Protein AF-H5TVM6-F1 (afdb_monomer_lite)

Structure (mmCIF, N/CA/C/O backbone):
data_AF-H5TVM6-F1
#
_entry.id   AF-H5TVM6-F1
#
loop_
_atom_site.group_PDB
_atom_site.id
_atom_site.type_symbol
_atom_site.label_atom_id
_atom_site.label_alt_id
_atom_site.label_comp_id
_atom_site.label_asym_id
_atom_site.label_entity_id
_atom_site.label_seq_id
_atom_site.pdbx_PDB_ins_code
_atom_site.Cartn_x
_atom_site.Cartn_y
_atom_site.Cartn_z
_atom_site.occupancy
_atom_site.B_iso_or_equiv
_atom_site.auth_seq_id
_atom_site.auth_comp_id
_atom_site.auth_asym_id
_atom_site.auth_atom_id
_atom_site.pdbx_PDB_model_num
ATOM 1 N N . SER A 1 1 ? 12.256 -14.210 -7.102 1.00 51.75 1 SER A N 1
ATOM 2 C CA . SER A 1 1 ? 11.508 -14.939 -8.140 1.00 51.75 1 SER A CA 1
ATOM 3 C C . SER A 1 1 ? 10.045 -15.198 -7.806 1.00 51.75 1 SER A C 1
ATOM 5 O O . SER A 1 1 ? 9.238 -15.009 -8.704 1.00 51.75 1 SER A O 1
ATOM 7 N N . ASP A 1 2 ? 9.660 -15.554 -6.573 1.00 54.47 2 ASP A N 1
ATOM 8 C CA . ASP A 1 2 ? 8.276 -15.992 -6.264 1.00 54.47 2 ASP A CA 1
ATOM 9 C C . ASP A 1 2 ? 7.153 -14.969 -6.509 1.00 54.47 2 ASP A C 1
ATOM 11 O O . ASP A 1 2 ? 6.027 -15.342 -6.837 1.00 54.47 2 ASP A O 1
ATOM 15 N N . ASP A 1 3 ? 7.429 -13.672 -6.399 1.00 55.94 3 ASP A N 1
ATOM 16 C CA . ASP A 1 3 ? 6.377 -12.654 -6.475 1.00 55.94 3 ASP A CA 1
ATOM 17 C C . ASP A 1 3 ? 5.747 -12.494 -7.858 1.00 55.94 3 ASP A C 1
ATOM 19 O O . ASP A 1 3 ? 4.562 -12.193 -7.945 1.00 55.94 3 ASP A O 1
ATOM 23 N N . LEU A 1 4 ? 6.496 -12.713 -8.942 1.00 55.59 4 LEU A N 1
ATOM 24 C CA . LEU A 1 4 ? 5.944 -12.624 -10.300 1.00 55.59 4 LEU A CA 1
ATOM 25 C C . LEU A 1 4 ? 4.963 -13.766 -10.573 1.00 55.59 4 LEU A C 1
ATOM 27 O O . LEU A 1 4 ? 3.879 -13.527 -11.105 1.00 55.59 4 LEU A O 1
ATOM 31 N N . VAL A 1 5 ? 5.299 -14.977 -10.123 1.00 55.88 5 VAL A N 1
ATOM 32 C CA . VAL A 1 5 ? 4.408 -16.141 -10.199 1.00 55.88 5 VAL A CA 1
ATOM 33 C C . VAL A 1 5 ? 3.150 -15.884 -9.364 1.00 55.88 5 VAL A C 1
ATOM 35 O O . VAL A 1 5 ? 2.038 -16.020 -9.870 1.00 55.88 5 VAL A O 1
ATOM 38 N N . ALA A 1 6 ? 3.291 -15.386 -8.133 1.00 53.91 6 ALA A N 1
ATOM 39 C CA . ALA A 1 6 ? 2.148 -15.044 -7.283 1.00 53.91 6 ALA A CA 1
ATOM 40 C C . ALA A 1 6 ? 1.243 -13.950 -7.885 1.00 53.91 6 ALA A C 1
ATOM 42 O O . ALA A 1 6 ? 0.025 -13.983 -7.724 1.00 53.91 6 ALA A O 1
ATOM 43 N N . VAL A 1 7 ? 1.809 -12.989 -8.617 1.00 53.59 7 VAL A N 1
ATOM 44 C CA . VAL A 1 7 ? 1.042 -11.914 -9.266 1.00 53.59 7 VAL A CA 1
ATOM 45 C C . VAL A 1 7 ? 0.232 -12.445 -10.450 1.00 53.59 7 VAL A C 1
ATOM 47 O O . VAL A 1 7 ? -0.932 -12.062 -10.594 1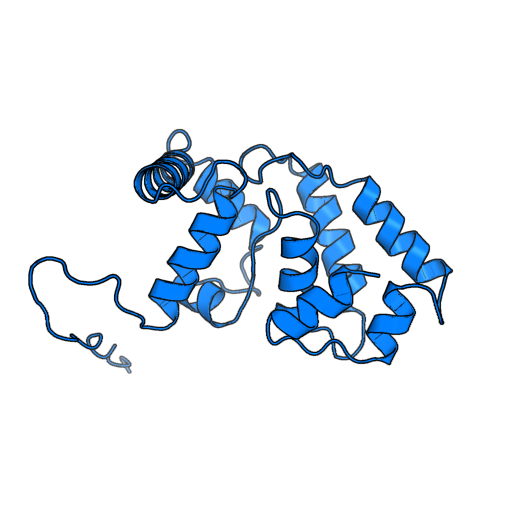.00 53.59 7 VAL A O 1
ATOM 50 N N . THR A 1 8 ? 0.766 -13.402 -11.218 1.00 54.81 8 THR A N 1
ATOM 51 C CA . THR A 1 8 ? -0.026 -14.093 -12.252 1.00 54.81 8 THR A CA 1
ATOM 52 C C . THR A 1 8 ? -1.211 -14.859 -11.652 1.00 54.81 8 THR A C 1
ATOM 54 O O . THR A 1 8 ? -2.314 -14.793 -12.196 1.00 54.81 8 THR A O 1
ATOM 57 N N . LEU A 1 9 ? -1.041 -15.463 -10.467 1.00 48.59 9 LEU A N 1
ATOM 58 C CA . LEU A 1 9 ? -2.116 -16.141 -9.725 1.00 48.59 9 LEU A CA 1
ATOM 59 C C . LEU A 1 9 ? -3.185 -15.175 -9.179 1.00 48.59 9 LEU A C 1
ATOM 61 O O . LEU A 1 9 ? -4.336 -15.563 -9.001 1.00 48.59 9 LEU A O 1
ATOM 65 N N . LEU A 1 10 ? -2.860 -13.889 -9.002 1.00 58.66 10 LEU A N 1
ATOM 66 C CA . LEU A 1 10 ? -3.819 -12.824 -8.664 1.00 58.66 10 LEU A CA 1
ATOM 67 C C . LEU A 1 10 ? -4.567 -12.266 -9.893 1.00 58.66 10 LEU A C 1
ATOM 69 O O . LEU A 1 10 ? -5.140 -11.165 -9.822 1.00 58.66 10 LEU A O 1
ATOM 73 N N . SER A 1 11 ? -4.547 -13.001 -11.016 1.00 60.97 11 SER A N 1
ATOM 74 C CA . SER A 1 11 ? -5.070 -12.587 -12.327 1.00 60.97 11 SER A CA 1
ATOM 75 C C . SER A 1 11 ? -4.476 -11.259 -12.801 1.00 60.97 11 SER A C 1
ATOM 77 O O . SER A 1 11 ? -5.168 -10.397 -13.350 1.00 60.97 11 SER A O 1
ATOM 79 N N . VAL A 1 12 ? -3.185 -11.054 -12.537 1.00 66.94 12 VAL A N 1
ATOM 80 C CA . VAL A 1 12 ? -2.442 -9.890 -13.008 1.00 66.94 12 VAL A CA 1
ATOM 81 C C . VAL A 1 12 ? -1.292 -10.340 -13.887 1.00 66.94 12 VAL A C 1
ATOM 83 O O . VAL A 1 12 ? -0.292 -10.862 -13.411 1.00 66.94 12 VAL A O 1
ATOM 86 N N . ASP A 1 13 ? -1.411 -10.061 -15.176 1.00 80.12 13 ASP A N 1
ATOM 87 C CA . ASP A 1 13 ? -0.333 -10.299 -16.128 1.00 80.12 13 ASP A CA 1
ATOM 88 C C . ASP A 1 13 ? 0.671 -9.137 -16.102 1.00 80.12 13 ASP A C 1
ATOM 90 O O . ASP A 1 13 ? 0.324 -8.015 -16.479 1.00 80.12 13 ASP A O 1
ATOM 94 N N . ILE A 1 14 ? 1.894 -9.356 -15.612 1.00 84.12 14 ILE A N 1
ATOM 95 C CA . ILE A 1 14 ? 2.976 -8.365 -15.718 1.00 84.12 14 ILE A CA 1
ATOM 96 C C . ILE A 1 14 ? 3.660 -8.563 -17.072 1.00 84.12 14 ILE A C 1
ATOM 98 O O . ILE A 1 14 ? 4.158 -9.658 -17.323 1.00 84.12 14 ILE A O 1
ATOM 102 N N . PRO A 1 15 ? 3.757 -7.524 -17.927 1.00 88.69 15 PRO A N 1
ATOM 103 C CA . PRO A 1 15 ? 4.430 -7.661 -19.214 1.00 88.69 15 PRO A CA 1
ATOM 104 C C . PRO A 1 15 ? 5.844 -8.222 -19.047 1.00 88.69 15 PRO A C 1
ATOM 106 O O . PRO A 1 15 ? 6.606 -7.712 -18.225 1.00 88.69 15 PRO A O 1
ATOM 109 N N . GLY A 1 16 ? 6.220 -9.215 -19.858 1.00 86.62 16 GLY A N 1
ATOM 110 C CA . GLY A 1 16 ? 7.499 -9.923 -19.705 1.00 86.62 16 GLY A CA 1
ATOM 111 C C . GLY A 1 16 ? 8.722 -9.000 -19.657 1.00 86.62 16 GLY A C 1
ATOM 112 O O . GLY A 1 16 ? 9.601 -9.185 -18.828 1.00 86.62 16 GLY A O 1
ATOM 113 N N . GLN A 1 17 ? 8.742 -7.930 -20.458 1.00 88.94 17 GLN A N 1
ATOM 114 C CA . GLN A 1 17 ? 9.827 -6.938 -20.418 1.00 88.94 17 GLN A CA 1
ATOM 115 C C . GLN A 1 17 ? 9.915 -6.191 -19.081 1.00 88.94 17 GLN A C 1
ATOM 117 O O . GLN A 1 17 ? 11.012 -5.928 -18.598 1.00 88.94 17 GLN A O 1
ATOM 122 N N . ALA A 1 18 ? 8.773 -5.868 -18.469 1.00 91.06 18 ALA A N 1
ATOM 123 C CA . ALA A 1 18 ? 8.745 -5.257 -17.145 1.00 91.06 18 ALA A CA 1
ATOM 124 C C . ALA A 1 18 ? 9.159 -6.262 -16.064 1.00 91.06 18 ALA A C 1
ATOM 126 O O . ALA A 1 18 ? 9.874 -5.889 -15.141 1.00 91.06 18 ALA A O 1
ATOM 127 N N . ALA A 1 19 ? 8.747 -7.527 -16.198 1.00 89.06 19 ALA A N 1
ATOM 128 C CA . ALA A 1 19 ? 9.160 -8.599 -15.301 1.00 89.06 19 ALA A CA 1
ATOM 129 C C . ALA A 1 19 ? 10.688 -8.754 -15.288 1.00 89.06 19 ALA A C 1
ATOM 131 O O . ALA A 1 19 ? 11.279 -8.606 -14.225 1.00 89.06 19 ALA A O 1
ATOM 132 N N . LEU A 1 20 ? 11.308 -8.924 -16.465 1.00 88.12 20 LEU A N 1
ATOM 133 C CA . LEU A 1 20 ? 12.765 -9.040 -16.635 1.00 88.12 20 LEU A CA 1
ATOM 134 C C . LEU A 1 20 ? 13.519 -7.824 -16.079 1.00 88.12 20 LEU A C 1
ATOM 136 O O . LEU A 1 20 ? 14.592 -7.957 -15.496 1.00 88.12 20 LEU A O 1
ATOM 140 N N . ARG A 1 21 ? 12.946 -6.626 -16.225 1.00 91.56 21 ARG A N 1
ATOM 141 C CA . ARG A 1 21 ? 13.544 -5.399 -15.689 1.00 91.56 21 ARG A CA 1
ATOM 142 C C . ARG A 1 21 ? 13.493 -5.353 -14.172 1.00 91.56 21 ARG A C 1
ATOM 144 O O . ARG A 1 21 ? 14.492 -5.049 -13.533 1.00 91.56 21 ARG A O 1
ATOM 151 N N . ILE A 1 22 ? 12.343 -5.688 -13.589 1.00 90.12 22 ILE A N 1
ATOM 152 C CA . ILE A 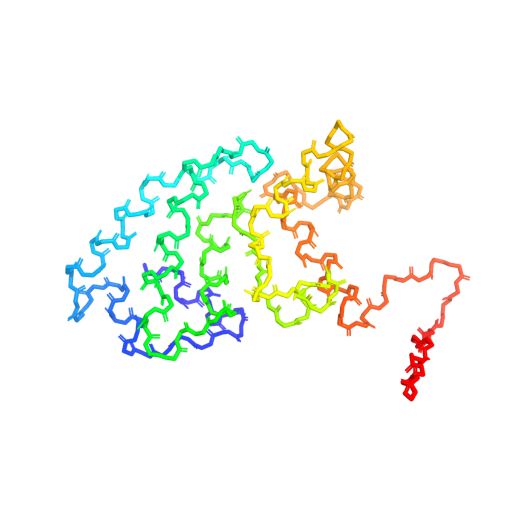1 22 ? 12.151 -5.729 -12.134 1.00 90.12 22 ILE A CA 1
ATOM 153 C C . ILE A 1 22 ? 13.023 -6.820 -11.493 1.00 90.12 22 ILE A C 1
ATOM 155 O O . ILE A 1 22 ? 13.528 -6.609 -10.392 1.00 90.12 22 ILE A O 1
ATOM 159 N N . THR A 1 23 ? 13.216 -7.967 -12.155 1.00 87.81 23 THR A N 1
ATOM 160 C CA . THR A 1 23 ? 14.078 -9.060 -11.665 1.00 87.81 23 THR A CA 1
ATOM 161 C C . THR A 1 23 ? 15.565 -8.808 -11.892 1.00 87.81 23 THR A C 1
ATOM 163 O O . THR A 1 23 ? 16.381 -9.422 -11.210 1.00 87.81 23 THR A O 1
ATOM 166 N N . GLY A 1 24 ? 15.917 -7.875 -12.780 1.00 88.94 24 GLY A N 1
ATOM 167 C CA . GLY A 1 24 ? 17.299 -7.508 -13.084 1.00 88.94 24 GLY A CA 1
ATOM 168 C C . GLY A 1 24 ? 17.925 -8.305 -14.225 1.00 88.94 24 GLY A C 1
ATOM 169 O O . GLY A 1 24 ? 19.114 -8.140 -14.480 1.00 88.94 24 GLY A O 1
ATOM 170 N N . ASP A 1 25 ? 17.136 -9.111 -14.939 1.00 88.88 25 ASP A N 1
ATOM 171 C CA . ASP A 1 25 ? 17.593 -9.940 -16.060 1.00 88.88 25 ASP A CA 1
ATOM 172 C C . ASP A 1 25 ? 17.998 -9.103 -17.283 1.00 88.88 25 ASP A C 1
ATOM 174 O O . ASP A 1 25 ? 18.846 -9.521 -18.068 1.00 88.88 25 ASP A O 1
ATOM 178 N N . ASN A 1 26 ? 17.410 -7.913 -17.458 1.00 89.38 26 ASN A N 1
ATOM 179 C CA . ASN A 1 26 ? 17.776 -6.984 -18.536 1.00 89.38 26 ASN A CA 1
ATOM 180 C C . ASN A 1 26 ? 18.185 -5.576 -18.052 1.00 89.38 26 ASN A C 1
ATOM 182 O O . ASN A 1 26 ? 18.624 -4.770 -18.870 1.00 89.38 26 ASN A O 1
ATOM 186 N N . ASP A 1 27 ? 18.066 -5.277 -16.753 1.00 94.25 27 ASP A N 1
ATOM 187 C CA . ASP A 1 27 ? 18.445 -3.986 -16.155 1.00 94.25 27 ASP A CA 1
ATOM 188 C C . ASP A 1 27 ? 18.741 -4.143 -14.652 1.00 94.25 27 ASP A C 1
ATOM 190 O O . ASP A 1 27 ? 17.906 -3.889 -13.777 1.00 94.25 27 ASP A O 1
ATOM 194 N N . SER A 1 28 ? 19.957 -4.588 -14.339 1.00 93.69 28 SER A N 1
ATOM 195 C CA . SER A 1 28 ? 20.406 -4.806 -12.959 1.00 93.69 28 SER A CA 1
ATOM 196 C C . SER A 1 28 ? 20.428 -3.521 -12.122 1.00 93.69 28 SER A C 1
ATOM 198 O O . SER A 1 28 ? 20.184 -3.570 -10.916 1.00 93.69 28 SER A O 1
ATOM 200 N N . SER A 1 29 ? 20.661 -2.363 -12.748 1.00 95.56 29 SER A N 1
ATOM 201 C CA . SER A 1 29 ? 20.677 -1.061 -12.071 1.00 95.56 29 SER A CA 1
ATOM 202 C C . SER A 1 29 ? 19.286 -0.660 -11.569 1.00 95.56 29 SER A C 1
ATOM 204 O O . SER A 1 29 ? 19.118 -0.201 -10.431 1.00 95.56 29 SER A O 1
ATOM 206 N N . TYR A 1 30 ? 18.263 -0.915 -12.387 1.00 94.81 30 TYR A N 1
ATOM 207 C CA . TYR A 1 30 ? 16.873 -0.691 -12.024 1.00 94.81 30 TYR A CA 1
ATOM 208 C C . TYR A 1 30 ? 16.423 -1.655 -10.925 1.00 94.81 30 TYR A C 1
ATOM 210 O O . TYR A 1 30 ? 15.857 -1.216 -9.922 1.00 94.81 30 TYR A O 1
ATOM 218 N N . ALA A 1 31 ? 16.724 -2.949 -11.059 1.00 93.94 31 ALA A N 1
ATOM 219 C CA . ALA A 1 31 ? 16.412 -3.940 -10.033 1.00 93.94 31 ALA A CA 1
ATOM 220 C C . ALA A 1 31 ? 17.085 -3.620 -8.687 1.00 93.94 31 ALA A C 1
ATOM 222 O O . ALA A 1 31 ? 16.452 -3.741 -7.637 1.00 93.94 31 ALA A O 1
ATOM 223 N N . ALA A 1 32 ? 18.331 -3.131 -8.702 1.00 95.31 32 ALA A N 1
ATOM 224 C CA . ALA A 1 32 ? 19.017 -2.662 -7.500 1.00 95.31 32 ALA A CA 1
ATOM 225 C C . ALA A 1 32 ? 18.307 -1.456 -6.866 1.00 95.31 32 ALA A C 1
ATOM 227 O O . ALA A 1 32 ? 18.140 -1.425 -5.647 1.00 95.31 32 ALA A O 1
ATOM 228 N N . SER A 1 33 ? 17.825 -0.513 -7.681 1.00 95.50 33 SER A N 1
ATOM 229 C CA . SER A 1 33 ? 17.055 0.648 -7.213 1.00 95.50 33 SER A CA 1
ATOM 230 C C . SER A 1 33 ? 15.722 0.235 -6.574 1.00 95.50 33 SER A C 1
ATOM 232 O O . SER A 1 33 ? 15.381 0.717 -5.495 1.00 95.50 33 SER A O 1
ATOM 234 N N . VAL A 1 34 ? 14.990 -0.706 -7.186 1.00 95.31 34 VAL A N 1
ATOM 235 C CA . VAL A 1 34 ? 13.766 -1.294 -6.607 1.00 95.31 34 VAL A CA 1
ATOM 236 C C . VAL A 1 34 ? 14.081 -2.012 -5.293 1.00 95.31 34 VAL A C 1
ATOM 238 O O . VAL A 1 34 ? 13.379 -1.823 -4.300 1.00 95.31 34 VAL A O 1
ATOM 241 N N . GLY A 1 35 ? 15.145 -2.819 -5.274 1.00 94.69 35 GLY A N 1
ATOM 242 C CA . GLY A 1 35 ? 15.596 -3.549 -4.093 1.00 94.69 35 GLY A CA 1
ATOM 243 C C . GLY A 1 35 ? 15.991 -2.630 -2.939 1.00 94.69 35 GLY A C 1
ATOM 244 O O . GLY A 1 35 ? 15.677 -2.933 -1.792 1.00 94.69 35 GLY A O 1
ATOM 245 N N . GLU A 1 36 ? 16.622 -1.494 -3.234 1.00 95.12 36 GLU A N 1
ATOM 246 C CA . GLU A 1 36 ? 16.977 -0.488 -2.233 1.00 95.12 36 GLU A CA 1
ATOM 247 C C . GLU A 1 36 ? 15.742 0.152 -1.612 1.00 95.12 36 GLU A C 1
ATOM 249 O O . GLU A 1 36 ? 15.596 0.154 -0.393 1.00 95.12 36 GLU A O 1
ATOM 254 N N . GLN A 1 37 ? 14.796 0.604 -2.436 1.00 95.31 37 GLN A N 1
ATOM 255 C CA . GLN A 1 37 ? 13.546 1.155 -1.918 1.00 95.31 37 GLN A CA 1
ATOM 256 C C . GLN A 1 37 ? 12.758 0.122 -1.098 1.00 95.31 37 GLN A C 1
ATOM 258 O O . GLN A 1 37 ? 12.168 0.470 -0.082 1.00 95.31 37 GLN A O 1
ATOM 263 N N . LEU A 1 38 ? 12.772 -1.157 -1.492 1.00 95.06 38 LEU A N 1
ATOM 264 C CA . LEU A 1 38 ? 12.172 -2.219 -0.686 1.00 95.06 38 LEU A CA 1
ATOM 265 C C . LEU A 1 38 ? 12.886 -2.384 0.661 1.00 95.06 38 LEU A C 1
ATOM 267 O O . LEU A 1 38 ? 12.202 -2.516 1.668 1.00 95.06 38 LEU A O 1
ATOM 271 N N . ARG A 1 39 ? 14.222 -2.355 0.725 1.00 95.88 39 ARG A N 1
ATOM 272 C CA . ARG A 1 39 ? 14.958 -2.459 2.001 1.00 95.88 39 ARG A CA 1
ATOM 273 C C . ARG A 1 39 ? 14.622 -1.334 2.980 1.00 95.88 39 ARG A C 1
ATOM 275 O O . ARG A 1 39 ? 14.569 -1.590 4.175 1.00 95.88 39 ARG A O 1
ATOM 282 N N . LEU A 1 40 ? 14.357 -0.132 2.472 1.00 96.44 40 LEU A N 1
ATOM 283 C CA . LEU A 1 40 ? 13.943 1.016 3.285 1.00 96.44 40 LEU A CA 1
ATOM 284 C C . LEU A 1 40 ? 12.512 0.897 3.831 1.00 96.44 40 LEU A C 1
ATOM 286 O O . LEU A 1 40 ? 12.144 1.633 4.738 1.00 96.44 40 LEU A O 1
ATOM 290 N N . LEU A 1 41 ? 11.697 -0.012 3.289 1.00 95.94 41 LEU A N 1
ATOM 291 C CA . LEU A 1 41 ? 10.348 -0.285 3.776 1.00 95.94 41 LEU A CA 1
ATOM 292 C C . LEU A 1 41 ? 10.369 -1.527 4.682 1.00 95.94 41 LEU A C 1
ATOM 294 O O . LEU A 1 41 ? 10.563 -2.630 4.154 1.00 95.94 41 LEU A O 1
ATOM 298 N N . PRO A 1 42 ? 10.112 -1.406 5.996 1.00 94.75 42 PRO A N 1
ATOM 299 C CA .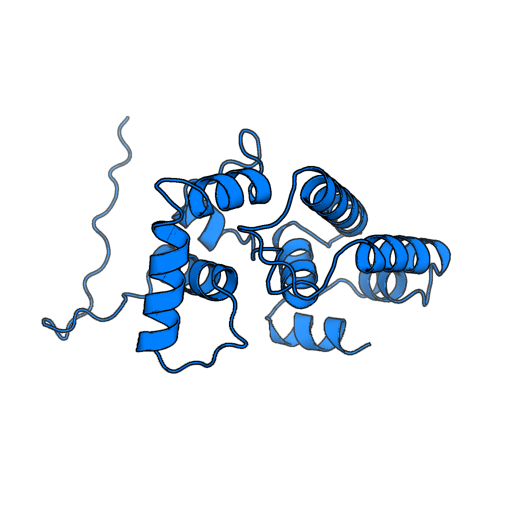 PRO A 1 42 ? 9.977 -2.556 6.887 1.00 94.75 42 PRO A CA 1
ATOM 300 C C . PRO A 1 42 ? 8.828 -3.474 6.461 1.00 94.75 42 PRO A C 1
ATOM 302 O O . PRO A 1 42 ? 7.880 -3.042 5.804 1.00 94.75 42 PRO A O 1
ATOM 305 N N . THR A 1 43 ? 8.910 -4.758 6.804 1.00 92.50 43 THR A N 1
ATOM 306 C CA . THR A 1 43 ? 7.895 -5.757 6.423 1.00 92.50 43 THR A CA 1
ATOM 307 C C . THR A 1 43 ? 6.743 -5.876 7.415 1.00 92.50 43 THR A C 1
ATOM 309 O O . THR A 1 43 ? 5.695 -6.394 7.042 1.00 92.50 43 THR A O 1
ATOM 312 N N . ASP A 1 44 ? 6.945 -5.398 8.637 1.00 89.44 44 ASP A N 1
ATOM 313 C CA . ASP A 1 44 ? 6.118 -5.591 9.830 1.00 89.44 44 ASP A CA 1
ATOM 314 C C . ASP A 1 44 ? 5.480 -4.296 10.357 1.00 89.44 44 ASP A C 1
ATOM 316 O O . ASP A 1 44 ? 4.672 -4.339 11.278 1.00 89.44 44 ASP A O 1
ATOM 320 N N . VAL A 1 45 ? 5.793 -3.144 9.758 1.00 96.50 45 VAL A N 1
ATOM 321 C CA . VAL A 1 45 ? 5.138 -1.876 10.105 1.00 96.50 45 VAL A CA 1
ATOM 322 C C . VAL A 1 45 ? 3.736 -1.824 9.504 1.00 96.50 45 VAL A C 1
ATOM 324 O O . VAL A 1 45 ? 3.554 -1.964 8.288 1.00 96.50 45 VAL A O 1
ATOM 327 N N . GLU A 1 46 ? 2.743 -1.573 10.355 1.00 97.25 46 GLU A N 1
ATOM 328 C CA . GLU A 1 46 ? 1.368 -1.349 9.928 1.00 97.25 46 GLU A CA 1
ATOM 329 C C . GLU A 1 46 ? 1.164 0.062 9.365 1.00 97.25 46 GLU A C 1
ATOM 331 O O . GLU A 1 46 ? 1.750 1.039 9.830 1.00 97.25 46 GLU A O 1
ATOM 336 N N . LEU A 1 47 ? 0.266 0.202 8.386 1.00 98.00 47 LEU A N 1
ATOM 337 C CA . LEU A 1 47 ? -0.067 1.506 7.801 1.00 98.00 47 LEU A CA 1
ATOM 338 C C . LEU A 1 47 ? -0.556 2.529 8.837 1.00 98.00 47 LEU A C 1
ATOM 340 O O . LEU A 1 47 ? -0.306 3.721 8.672 1.00 98.00 47 LEU A O 1
ATOM 344 N N . VAL A 1 48 ? -1.255 2.080 9.883 1.00 98.06 48 VAL A N 1
ATOM 345 C CA . VAL A 1 48 ? -1.741 2.958 10.960 1.00 98.06 48 VAL A CA 1
ATOM 346 C C . VAL A 1 48 ? -0.590 3.572 11.772 1.00 98.06 48 VAL A C 1
ATOM 348 O O . VAL A 1 48 ? -0.730 4.685 12.276 1.00 98.06 48 VAL A O 1
ATOM 351 N N . ASP A 1 49 ? 0.554 2.887 11.840 1.00 97.94 49 ASP A N 1
ATOM 352 C CA . ASP A 1 49 ? 1.744 3.293 12.599 1.00 97.94 49 ASP A CA 1
ATOM 353 C C . ASP A 1 49 ? 2.836 3.923 11.726 1.00 97.94 49 ASP A C 1
ATOM 355 O O . ASP A 1 49 ? 3.769 4.532 12.247 1.00 97.94 49 ASP A O 1
ATOM 359 N N . ALA A 1 50 ? 2.725 3.814 10.401 1.00 97.38 50 ALA A N 1
ATOM 360 C CA . ALA A 1 50 ? 3.657 4.428 9.464 1.00 97.38 50 ALA A CA 1
ATOM 361 C C . ALA A 1 50 ? 3.762 5.944 9.685 1.00 97.38 50 ALA A C 1
ATOM 363 O O . ALA A 1 50 ? 2.763 6.599 9.975 1.00 97.38 50 ALA A O 1
ATOM 364 N N . ASP A 1 51 ? 4.942 6.527 9.496 1.00 96.62 51 ASP A N 1
ATOM 365 C CA . ASP A 1 51 ? 5.135 7.978 9.478 1.00 96.62 51 ASP A CA 1
ATOM 366 C C . ASP A 1 51 ? 5.152 8.538 8.041 1.00 96.62 51 ASP A C 1
ATOM 368 O O . ASP A 1 51 ? 5.040 7.812 7.046 1.00 96.62 51 ASP A O 1
ATOM 372 N N . ASP A 1 52 ? 5.250 9.862 7.912 1.00 96.50 52 ASP A N 1
ATOM 373 C CA . ASP A 1 52 ? 5.216 10.519 6.602 1.00 96.50 52 ASP A CA 1
ATOM 374 C C . ASP A 1 52 ? 6.459 10.241 5.744 1.00 96.50 52 ASP A C 1
ATOM 376 O O . ASP A 1 52 ? 6.367 10.297 4.509 1.00 96.50 52 ASP A O 1
ATOM 380 N N . GLU A 1 53 ? 7.597 9.931 6.370 1.00 96.38 53 GLU A N 1
ATOM 381 C CA . GLU A 1 53 ? 8.845 9.582 5.691 1.00 96.38 53 GLU A CA 1
ATOM 382 C C . GLU A 1 53 ? 8.751 8.185 5.069 1.00 96.38 53 GLU A C 1
ATOM 384 O O . GLU A 1 53 ? 9.083 7.989 3.892 1.00 96.38 53 GLU A O 1
ATOM 389 N N . LEU A 1 54 ? 8.196 7.231 5.813 1.00 96.31 54 LEU A N 1
ATOM 390 C CA . LEU A 1 54 ? 7.938 5.887 5.332 1.00 96.31 54 LEU A CA 1
ATOM 391 C C . LEU A 1 54 ? 6.927 5.900 4.179 1.00 96.31 54 LEU A C 1
ATOM 393 O O . LEU A 1 54 ? 7.146 5.250 3.151 1.00 96.31 54 LEU A O 1
ATOM 397 N N . LEU A 1 55 ? 5.862 6.705 4.285 1.00 96.19 55 LEU A N 1
ATOM 398 C CA . LEU A 1 55 ? 4.911 6.889 3.184 1.00 96.19 55 LEU A CA 1
ATOM 399 C C . LEU A 1 55 ? 5.556 7.536 1.951 1.00 96.19 55 LEU A C 1
ATOM 401 O O . LEU A 1 55 ? 5.283 7.110 0.829 1.00 96.19 55 LEU A O 1
ATOM 405 N N . SER A 1 56 ? 6.451 8.509 2.135 1.00 96.06 56 SER A N 1
ATOM 406 C CA . SER A 1 56 ? 7.223 9.105 1.034 1.00 96.06 56 SER A CA 1
ATOM 407 C C . SER A 1 56 ? 8.109 8.068 0.331 1.00 96.06 56 SER A C 1
ATOM 409 O O . SER A 1 56 ? 8.184 8.021 -0.898 1.00 96.06 56 SER A O 1
ATOM 411 N N . THR A 1 57 ? 8.730 7.165 1.091 1.00 96.19 57 THR A N 1
ATOM 412 C CA . THR A 1 57 ? 9.517 6.050 0.540 1.00 96.19 57 THR A CA 1
ATOM 413 C C . THR A 1 57 ? 8.643 5.085 -0.266 1.00 96.19 57 THR A C 1
ATOM 415 O O . THR A 1 57 ? 8.996 4.698 -1.384 1.00 96.19 57 THR A O 1
ATOM 418 N N . ALA A 1 58 ? 7.450 4.758 0.231 1.00 95.94 58 ALA A N 1
ATOM 419 C CA . ALA A 1 58 ? 6.490 3.940 -0.506 1.00 95.94 58 ALA A CA 1
ATOM 420 C C . ALA A 1 58 ? 6.014 4.607 -1.811 1.00 95.94 58 ALA A C 1
ATOM 422 O O . ALA A 1 58 ? 5.856 3.936 -2.834 1.00 95.94 58 ALA A O 1
ATOM 423 N N . GLU A 1 59 ? 5.820 5.927 -1.805 1.00 94.94 59 GLU A N 1
ATOM 424 C CA . GLU A 1 59 ? 5.451 6.727 -2.981 1.00 94.94 59 GLU A CA 1
ATOM 425 C C . GLU A 1 59 ? 6.562 6.744 -4.048 1.00 94.94 59 GLU A C 1
ATOM 427 O O . GLU A 1 59 ? 6.276 6.645 -5.249 1.00 94.94 59 GLU A O 1
ATOM 432 N N . LYS A 1 60 ? 7.835 6.793 -3.632 1.00 95.69 60 LYS A N 1
ATOM 433 C CA . LYS A 1 60 ? 8.989 6.665 -4.540 1.00 95.69 60 LYS A CA 1
ATOM 434 C C . LYS A 1 60 ? 9.017 5.295 -5.209 1.00 95.69 60 LYS A C 1
ATOM 436 O O . LYS A 1 60 ? 9.106 5.215 -6.435 1.00 95.69 60 LYS A O 1
ATOM 441 N N . LEU A 1 61 ? 8.870 4.221 -4.430 1.00 96.44 61 LEU A N 1
ATOM 442 C CA . LEU A 1 61 ? 8.818 2.861 -4.967 1.00 96.44 61 LEU A CA 1
ATOM 443 C C . LE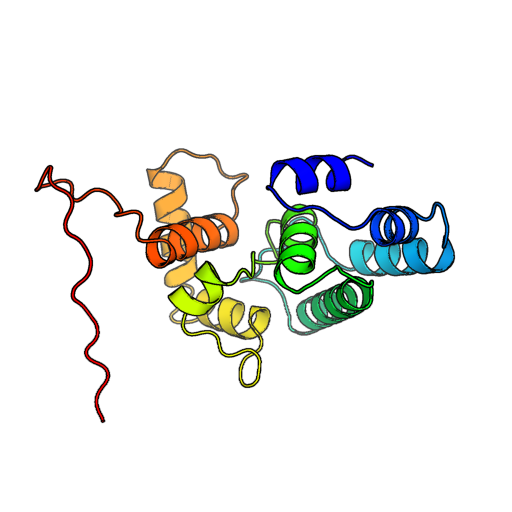U A 1 61 ? 7.625 2.666 -5.919 1.00 96.44 61 LEU A C 1
ATOM 445 O O . LEU A 1 61 ? 7.766 2.058 -6.982 1.00 96.44 61 LEU A O 1
ATOM 449 N N . TRP A 1 62 ? 6.458 3.212 -5.572 1.00 95.69 62 TRP A N 1
ATOM 450 C CA . TRP A 1 62 ? 5.288 3.215 -6.449 1.00 95.69 62 TRP A CA 1
ATOM 451 C C . TRP A 1 62 ? 5.588 3.863 -7.798 1.00 95.69 62 TRP A C 1
ATOM 453 O O . TRP A 1 62 ? 5.293 3.269 -8.837 1.00 95.69 62 TRP A O 1
ATOM 463 N N . THR A 1 63 ? 6.187 5.054 -7.786 1.00 95.25 63 THR A N 1
ATOM 464 C CA . THR A 1 63 ? 6.544 5.793 -9.004 1.00 95.25 63 THR A CA 1
ATOM 465 C C . THR A 1 63 ? 7.513 4.981 -9.860 1.00 95.25 63 THR A C 1
ATOM 467 O O . THR A 1 63 ? 7.234 4.729 -11.030 1.00 95.25 63 THR A O 1
ATOM 470 N N . LEU A 1 64 ? 8.568 4.443 -9.242 1.00 95.19 64 LEU A N 1
ATOM 471 C CA . LEU A 1 64 ? 9.571 3.623 -9.919 1.00 95.19 64 LEU A CA 1
ATOM 472 C C . LEU A 1 64 ? 8.957 2.414 -10.642 1.00 95.19 64 LEU A C 1
ATOM 474 O O . LEU A 1 64 ? 9.341 2.096 -11.768 1.00 95.19 64 LEU A O 1
ATOM 478 N N . LEU A 1 65 ? 7.994 1.730 -10.017 1.00 95.25 65 LEU A N 1
ATOM 479 C CA . LEU A 1 65 ? 7.307 0.591 -10.630 1.00 95.25 65 LEU A CA 1
ATOM 480 C C . LEU A 1 65 ? 6.304 1.015 -11.711 1.00 95.25 65 LEU A C 1
ATOM 482 O O . LEU A 1 65 ? 6.166 0.309 -12.714 1.00 95.25 65 LEU A O 1
ATOM 486 N N . ARG A 1 66 ? 5.604 2.143 -11.522 1.00 93.62 66 ARG A N 1
ATOM 487 C CA . ARG A 1 66 ? 4.619 2.688 -12.475 1.00 93.62 66 ARG A CA 1
ATOM 488 C C . ARG A 1 66 ? 5.235 3.129 -13.799 1.00 93.62 66 ARG A C 1
ATOM 490 O O . ARG A 1 66 ? 4.517 3.125 -14.804 1.00 93.62 66 ARG A O 1
ATOM 497 N N . ASP A 1 67 ? 6.521 3.455 -13.802 1.00 93.69 67 ASP A N 1
ATOM 498 C CA . ASP A 1 67 ? 7.265 3.857 -14.998 1.00 93.69 67 ASP A CA 1
ATOM 499 C C . ASP A 1 67 ? 7.517 2.697 -15.971 1.00 93.69 67 ASP A C 1
ATOM 501 O O . ASP A 1 67 ? 7.865 2.913 -17.134 1.00 93.69 67 ASP A O 1
ATOM 505 N N . ASN A 1 68 ? 7.292 1.447 -15.555 1.00 93.44 68 ASN A N 1
ATOM 506 C CA . ASN A 1 68 ? 7.348 0.326 -16.484 1.00 93.44 68 ASN A CA 1
ATOM 507 C C . ASN A 1 68 ? 6.148 0.324 -17.431 1.00 93.44 68 ASN A C 1
ATOM 509 O O . ASN A 1 68 ? 4.981 0.335 -17.019 1.00 93.44 68 ASN A O 1
ATOM 513 N N . ARG A 1 69 ? 6.438 0.205 -18.730 1.00 92.44 69 ARG A N 1
ATOM 514 C CA . ARG A 1 69 ? 5.413 0.087 -19.769 1.00 92.44 69 ARG A CA 1
ATOM 515 C C . ARG A 1 69 ? 4.481 -1.088 -19.466 1.00 92.44 69 ARG A C 1
ATOM 517 O O . ARG A 1 69 ? 4.912 -2.222 -19.295 1.00 92.44 69 ARG A O 1
ATOM 524 N N . GLY A 1 70 ? 3.182 -0.799 -19.429 1.00 91.06 70 GLY A N 1
ATOM 525 C CA . GLY A 1 70 ? 2.138 -1.791 -19.175 1.00 91.06 70 GLY A CA 1
ATOM 526 C C . GLY A 1 70 ? 1.943 -2.172 -17.702 1.00 91.06 70 GLY A C 1
ATOM 527 O O . GLY A 1 70 ? 1.024 -2.940 -17.423 1.00 91.06 70 GLY A O 1
ATOM 528 N N . VAL A 1 71 ? 2.704 -1.600 -16.756 1.00 92.38 71 VAL A N 1
ATOM 529 C CA . VAL A 1 71 ? 2.537 -1.798 -15.301 1.00 92.38 71 VAL A CA 1
ATOM 530 C C . VAL A 1 71 ? 1.692 -0.672 -14.700 1.00 92.38 71 VAL A C 1
ATOM 532 O O . VAL A 1 71 ? 2.193 0.230 -14.041 1.00 92.38 71 VAL A O 1
ATOM 535 N N . GLY A 1 72 ? 0.383 -0.698 -14.970 1.00 91.31 72 GLY A N 1
ATOM 536 C CA . GLY A 1 72 ? -0.598 0.285 -14.476 1.00 91.31 72 GLY A CA 1
ATOM 537 C C . GLY A 1 72 ? -0.846 0.252 -12.957 1.00 91.31 72 GLY A C 1
ATOM 538 O O . GLY A 1 72 ? -0.377 -0.645 -12.266 1.00 91.31 72 GLY A O 1
ATOM 539 N N . THR A 1 73 ? -1.673 1.180 -12.453 1.00 90.50 73 THR A N 1
ATOM 540 C CA . THR A 1 73 ? -2.057 1.322 -11.027 1.00 90.50 73 THR A CA 1
ATOM 541 C C . THR A 1 73 ? -2.358 -0.007 -10.334 1.00 90.50 73 THR A C 1
ATOM 543 O O . THR A 1 73 ? -1.740 -0.312 -9.324 1.00 90.50 73 THR A O 1
ATOM 546 N N . THR A 1 74 ? -3.253 -0.823 -10.900 1.00 89.56 74 THR A N 1
ATOM 547 C CA . THR A 1 74 ? -3.662 -2.107 -10.305 1.00 89.56 74 THR A CA 1
ATOM 548 C C . THR A 1 74 ? -2.510 -3.103 -10.200 1.00 89.56 74 THR A C 1
ATOM 550 O O . THR A 1 74 ? -2.439 -3.873 -9.247 1.00 89.56 74 THR A O 1
ATOM 553 N N . LYS A 1 75 ? -1.597 -3.099 -11.178 1.00 91.19 75 LYS A N 1
ATOM 554 C CA . LYS A 1 75 ? -0.437 -3.994 -11.192 1.00 91.19 75 LYS A CA 1
ATOM 555 C C . LYS A 1 75 ? 0.565 -3.574 -10.127 1.00 91.19 75 LYS A C 1
ATOM 557 O O . LYS A 1 75 ? 0.979 -4.400 -9.321 1.00 91.19 75 LYS A O 1
ATOM 562 N N . THR A 1 76 ? 0.883 -2.281 -10.085 1.00 93.81 76 THR A N 1
ATOM 563 C CA . THR A 1 76 ? 1.774 -1.713 -9.074 1.00 93.81 76 THR A CA 1
ATOM 564 C C . THR A 1 76 ? 1.235 -1.944 -7.670 1.00 93.81 76 THR A C 1
ATOM 566 O O . THR A 1 76 ? 1.964 -2.457 -6.829 1.00 93.81 76 THR A O 1
ATOM 569 N N . SER A 1 77 ? -0.040 -1.637 -7.415 1.00 92.94 77 SER A N 1
ATOM 570 C CA . SER A 1 77 ? -0.606 -1.805 -6.077 1.00 92.94 77 SER A CA 1
ATOM 571 C C . SER A 1 77 ? -0.590 -3.254 -5.627 1.00 92.94 77 SER A C 1
ATOM 573 O O . SER A 1 77 ? -0.249 -3.515 -4.486 1.00 92.94 77 SER A O 1
ATOM 575 N N . LYS A 1 78 ? -0.912 -4.210 -6.508 1.00 91.44 78 LYS A N 1
ATOM 576 C CA . LYS A 1 78 ? -0.892 -5.633 -6.149 1.00 91.44 78 LYS A CA 1
ATOM 577 C C . LYS A 1 78 ? 0.529 -6.142 -5.880 1.00 91.44 78 LYS A C 1
ATOM 579 O O . LYS A 1 78 ? 0.722 -6.875 -4.916 1.00 91.44 78 LYS A O 1
ATOM 584 N N . LEU A 1 79 ? 1.523 -5.710 -6.663 1.00 92.56 79 LEU A N 1
ATOM 585 C CA . LEU A 1 79 ? 2.938 -6.008 -6.397 1.00 92.56 79 LEU A CA 1
ATOM 586 C C . LEU A 1 79 ? 3.373 -5.482 -5.022 1.00 92.56 79 LEU A C 1
ATOM 588 O O . LEU A 1 79 ? 3.945 -6.217 -4.220 1.00 92.56 79 LEU A O 1
ATOM 592 N N . LEU A 1 80 ? 3.065 -4.218 -4.734 1.00 94.56 80 LEU A N 1
ATOM 593 C CA . LEU A 1 80 ? 3.436 -3.577 -3.476 1.00 94.56 80 LEU A CA 1
ATOM 594 C C . LEU A 1 80 ? 2.703 -4.153 -2.272 1.00 94.56 80 LEU A C 1
ATOM 596 O O . LEU A 1 80 ? 3.333 -4.436 -1.259 1.00 94.56 80 LEU A O 1
ATOM 600 N N . ALA A 1 81 ? 1.403 -4.394 -2.407 1.00 93.69 81 ALA A N 1
ATOM 601 C CA . ALA A 1 81 ? 0.584 -5.033 -1.393 1.00 93.69 81 ALA A CA 1
ATOM 602 C C . ALA A 1 81 ? 1.107 -6.430 -1.043 1.00 93.69 81 ALA A C 1
ATOM 604 O O . ALA A 1 81 ? 1.107 -6.803 0.126 1.00 93.69 81 ALA A O 1
ATOM 605 N N . ARG A 1 82 ? 1.612 -7.190 -2.024 1.00 92.00 82 ARG A N 1
ATOM 606 C CA . ARG A 1 82 ? 2.226 -8.497 -1.764 1.00 92.00 82 ARG A CA 1
ATOM 607 C C . ARG A 1 82 ? 3.557 -8.381 -1.026 1.00 92.00 82 ARG A C 1
ATOM 609 O O . ARG A 1 82 ? 3.810 -9.175 -0.123 1.00 92.00 82 ARG A O 1
ATOM 616 N N . LYS A 1 83 ? 4.395 -7.413 -1.411 1.00 92.88 83 LYS A N 1
ATOM 617 C CA . LYS A 1 83 ? 5.700 -7.170 -0.782 1.00 92.88 83 LYS A CA 1
ATOM 618 C C . LYS A 1 83 ? 5.579 -6.597 0.624 1.00 92.88 83 LYS A C 1
ATOM 620 O O . LYS A 1 83 ? 6.424 -6.893 1.463 1.00 92.88 83 LYS A O 1
ATOM 625 N N . ARG A 1 84 ? 4.581 -5.754 0.874 1.00 96.31 84 ARG A N 1
ATOM 626 C CA . ARG A 1 84 ? 4.384 -5.027 2.132 1.00 96.31 84 ARG A CA 1
ATOM 627 C C . ARG A 1 84 ? 2.930 -5.141 2.595 1.00 96.31 84 ARG A C 1
ATOM 629 O O . ARG A 1 84 ? 2.189 -4.158 2.538 1.00 96.31 84 ARG A O 1
ATOM 636 N N . PRO A 1 85 ? 2.508 -6.341 3.032 1.00 95.00 85 PRO A N 1
ATOM 637 C CA . PRO A 1 85 ? 1.106 -6.628 3.308 1.00 95.00 85 PRO A CA 1
ATOM 638 C C . PRO A 1 85 ? 0.519 -5.887 4.509 1.00 95.00 85 PRO A C 1
ATOM 640 O O . PRO A 1 85 ? -0.697 -5.733 4.560 1.00 95.00 85 PRO A O 1
ATOM 643 N N . HIS A 1 86 ? 1.350 -5.386 5.424 1.00 96.50 86 HIS A N 1
ATOM 644 C CA . HIS A 1 86 ? 0.920 -4.587 6.579 1.00 96.50 86 HIS A CA 1
ATOM 645 C C . HIS A 1 86 ? 0.872 -3.079 6.281 1.00 96.50 86 HIS A C 1
ATOM 647 O O . HIS A 1 86 ? 0.150 -2.339 6.946 1.00 96.50 86 HIS A O 1
ATOM 653 N N . LEU A 1 87 ? 1.574 -2.627 5.234 1.00 97.19 87 LEU A N 1
ATOM 654 C CA . LEU A 1 87 ? 1.799 -1.206 4.958 1.00 97.19 87 LEU A CA 1
ATOM 655 C C . LEU A 1 87 ? 1.055 -0.687 3.719 1.00 97.19 87 LEU A C 1
ATOM 657 O O . LEU A 1 87 ? 0.542 0.427 3.734 1.00 97.19 87 LEU A O 1
ATOM 661 N N . LEU A 1 88 ? 1.012 -1.448 2.620 1.00 96.06 88 LEU A N 1
ATOM 662 C CA . LEU A 1 88 ? 0.576 -0.921 1.318 1.00 96.06 88 LEU A CA 1
ATOM 663 C C . LEU A 1 88 ? -0.736 -1.563 0.852 1.00 96.06 88 LEU A C 1
ATOM 665 O O . LEU A 1 88 ? -0.734 -2.769 0.610 1.00 96.06 88 LEU A O 1
ATOM 669 N N . PRO A 1 89 ? -1.838 -0.798 0.687 1.00 94.94 89 PRO A N 1
ATOM 670 C CA . PRO A 1 89 ? -3.157 -1.315 0.308 1.00 94.94 89 PRO A CA 1
ATOM 671 C C . PRO A 1 89 ? -3.243 -1.742 -1.165 1.00 94.94 89 PRO A C 1
ATOM 673 O O . PRO A 1 89 ? -2.441 -1.328 -2.011 1.00 94.94 89 PRO A O 1
ATOM 676 N N . VAL A 1 90 ? -4.266 -2.530 -1.501 1.00 93.06 90 VAL A N 1
ATOM 677 C CA . VAL A 1 90 ? -4.600 -2.851 -2.894 1.00 93.06 90 VAL A CA 1
ATOM 678 C C . VAL A 1 90 ? -5.461 -1.733 -3.486 1.00 93.06 90 VAL A C 1
ATOM 680 O O . VAL A 1 90 ? -6.581 -1.476 -3.060 1.00 93.06 90 VAL A O 1
ATOM 683 N N . ILE A 1 91 ? -4.963 -1.087 -4.542 1.00 90.69 91 ILE A N 1
ATOM 684 C CA . ILE A 1 91 ? -5.646 0.017 -5.225 1.00 90.69 91 ILE A CA 1
ATOM 685 C C . ILE A 1 91 ? -6.108 -0.448 -6.607 1.00 90.69 91 ILE A C 1
ATOM 687 O O . ILE A 1 91 ? -5.449 -0.224 -7.629 1.00 90.69 91 ILE A O 1
ATOM 691 N N . ASP A 1 92 ? -7.280 -1.074 -6.664 1.00 86.88 92 ASP A N 1
ATOM 692 C CA . ASP A 1 92 ? -7.937 -1.407 -7.928 1.00 86.88 92 ASP A CA 1
ATOM 693 C C . ASP A 1 92 ? -9.129 -0.485 -8.243 1.00 86.88 92 ASP A C 1
ATOM 695 O O . ASP A 1 92 ? -9.446 0.458 -7.516 1.00 86.88 92 ASP A O 1
ATOM 699 N N . SER A 1 93 ? -9.750 -0.676 -9.408 1.00 87.81 93 SER A N 1
ATOM 700 C CA . SER A 1 93 ? -10.895 0.139 -9.828 1.00 87.81 93 SER A CA 1
ATOM 701 C C . SER A 1 93 ? -12.136 -0.060 -8.954 1.00 87.81 93 SER A C 1
ATOM 703 O O . SER A 1 93 ? -12.925 0.876 -8.826 1.00 87.81 93 SER A O 1
ATOM 705 N N . VAL A 1 94 ? -12.306 -1.237 -8.351 1.00 90.00 94 VAL A N 1
ATOM 706 C CA . VAL A 1 94 ? -13.434 -1.572 -7.479 1.00 90.00 94 VAL A CA 1
ATOM 707 C C . VAL A 1 94 ? -13.266 -0.882 -6.132 1.00 90.00 94 VAL A C 1
ATOM 709 O O . VAL A 1 94 ? -14.160 -0.139 -5.737 1.00 90.00 94 VAL A O 1
ATOM 712 N N . VAL A 1 95 ? -12.108 -1.040 -5.487 1.00 89.94 95 VAL A N 1
ATOM 713 C CA . VAL A 1 95 ? -11.779 -0.407 -4.201 1.00 89.94 95 VAL A CA 1
ATOM 714 C C . VAL A 1 95 ? -11.854 1.109 -4.327 1.00 89.94 95 VAL A C 1
ATOM 716 O O . VAL A 1 95 ? -12.548 1.755 -3.548 1.00 89.94 95 VAL A O 1
ATOM 719 N N . LYS A 1 96 ? -11.233 1.697 -5.362 1.00 89.62 96 LYS A N 1
ATOM 720 C CA . LYS A 1 96 ? -11.294 3.153 -5.579 1.00 89.62 96 LYS A CA 1
ATOM 721 C C . LYS A 1 96 ? -12.726 3.668 -5.681 1.00 89.62 96 LYS A C 1
ATOM 723 O O . LYS A 1 96 ? -13.032 4.706 -5.105 1.00 89.62 96 LYS A O 1
ATOM 728 N N . ARG A 1 97 ? -13.594 2.962 -6.411 1.00 89.12 97 ARG A N 1
ATOM 729 C CA . ARG A 1 97 ? -15.009 3.329 -6.533 1.00 89.12 97 ARG A CA 1
ATOM 730 C C . ARG A 1 97 ? -15.736 3.162 -5.199 1.00 89.12 97 ARG A C 1
ATOM 732 O O . ARG A 1 97 ? -16.493 4.049 -4.827 1.00 89.12 97 ARG A O 1
ATOM 739 N N . ALA A 1 98 ? -15.494 2.058 -4.494 1.00 88.94 98 ALA A N 1
ATOM 740 C CA . ALA A 1 98 ? -16.127 1.746 -3.216 1.00 88.94 98 ALA A CA 1
ATOM 741 C C . ALA A 1 98 ? -15.882 2.831 -2.162 1.00 88.94 98 ALA A C 1
ATOM 743 O O . ALA A 1 98 ? -16.801 3.187 -1.435 1.00 88.94 98 ALA A O 1
ATOM 744 N N . VAL A 1 99 ? -14.665 3.379 -2.124 1.00 88.81 99 VAL A N 1
ATOM 745 C CA . VAL A 1 99 ? -14.255 4.375 -1.122 1.00 88.81 99 VAL A CA 1
ATOM 746 C C . VAL A 1 99 ? -14.267 5.814 -1.650 1.00 88.81 99 VAL A C 1
ATOM 748 O O . VAL A 1 99 ? -13.727 6.713 -1.012 1.00 88.81 99 VAL A O 1
ATOM 751 N N . GLY A 1 100 ? -14.832 6.050 -2.841 1.00 89.25 100 GLY A N 1
ATOM 752 C CA . GLY A 1 100 ? -14.911 7.391 -3.433 1.00 89.25 100 GLY A CA 1
ATOM 753 C C . GLY A 1 100 ? -13.547 8.040 -3.711 1.00 89.25 100 GLY A C 1
ATOM 754 O O . GLY A 1 100 ? -13.409 9.265 -3.685 1.00 89.25 100 GLY A O 1
ATOM 755 N N . HIS A 1 101 ? -12.506 7.245 -3.964 1.00 88.75 101 HIS A N 1
ATOM 756 C CA . HIS A 1 101 ? -11.159 7.762 -4.180 1.00 88.75 101 HIS A CA 1
ATOM 757 C C . HIS A 1 101 ? -11.010 8.434 -5.554 1.00 88.75 101 HIS A C 1
ATOM 759 O O . HIS A 1 101 ? -11.162 7.798 -6.600 1.00 88.75 101 HIS A O 1
ATOM 765 N N . ASN A 1 102 ? -10.597 9.706 -5.549 1.00 86.81 102 ASN A N 1
ATOM 766 C CA . ASN A 1 102 ? -10.231 10.457 -6.744 1.00 86.81 102 ASN A CA 1
ATOM 767 C C . ASN A 1 102 ? -8.706 10.674 -6.801 1.00 86.81 102 ASN A C 1
ATOM 769 O O . ASN A 1 102 ? -8.191 11.513 -6.061 1.00 86.81 102 ASN A O 1
ATOM 773 N N . PRO A 1 103 ? -7.980 10.012 -7.719 1.00 81.31 103 PRO A N 1
ATOM 774 C CA . PRO A 1 103 ? -6.519 10.081 -7.770 1.00 81.31 103 PRO A CA 1
ATOM 775 C C . PRO A 1 103 ? -5.969 11.459 -8.167 1.00 81.31 103 PRO A C 1
ATOM 777 O O . PRO A 1 103 ? -4.777 11.696 -8.020 1.00 81.31 103 PRO A O 1
ATOM 780 N N . ARG A 1 104 ? -6.804 12.379 -8.676 1.00 83.81 104 ARG A N 1
ATOM 781 C CA . ARG A 1 104 ? -6.390 13.767 -8.960 1.00 83.81 104 ARG A CA 1
ATOM 782 C C . ARG A 1 104 ? -6.419 14.666 -7.727 1.00 83.81 104 ARG A C 1
ATOM 784 O O . ARG A 1 104 ? -5.880 15.763 -7.773 1.00 83.81 104 ARG A O 1
ATOM 791 N N . ARG A 1 105 ? -7.119 14.244 -6.674 1.00 76.56 105 ARG A N 1
ATOM 792 C CA . ARG A 1 105 ? -7.362 15.051 -5.471 1.00 76.56 105 ARG A CA 1
ATOM 793 C C . ARG A 1 105 ? -6.797 14.412 -4.212 1.00 76.56 105 ARG A C 1
ATOM 795 O O . ARG A 1 105 ? -6.538 15.113 -3.246 1.00 76.56 105 ARG A O 1
ATOM 802 N N . HIS A 1 106 ? -6.646 13.092 -4.210 1.00 84.81 106 HIS A N 1
ATOM 803 C CA . HIS A 1 106 ? -6.381 12.308 -3.016 1.00 84.81 106 HIS A CA 1
ATOM 804 C C . HIS A 1 106 ? -5.127 11.458 -3.199 1.00 84.81 106 HIS A C 1
ATOM 806 O O . HIS A 1 106 ? -4.948 10.816 -4.234 1.00 84.81 106 HIS A O 1
ATOM 812 N N . ASN A 1 107 ? -4.315 11.376 -2.149 1.00 89.69 107 ASN A N 1
ATOM 813 C CA . ASN A 1 107 ? -3.304 10.339 -2.012 1.00 89.69 107 ASN A CA 1
ATOM 814 C C . ASN A 1 107 ? -3.924 9.172 -1.235 1.00 89.69 107 ASN A C 1
ATOM 816 O O . ASN A 1 107 ? -4.388 9.355 -0.112 1.00 89.69 107 ASN A O 1
ATOM 820 N N . PHE A 1 108 ? -3.978 7.985 -1.841 1.00 90.44 108 PHE A N 1
ATOM 821 C CA . PHE A 1 108 ? -4.687 6.853 -1.241 1.00 90.44 108 PHE A CA 1
ATOM 822 C C . PHE A 1 108 ? -4.058 6.418 0.089 1.00 90.44 108 PHE A C 1
ATOM 824 O O . PHE A 1 108 ? -4.786 6.225 1.056 1.00 90.44 108 PHE A O 1
ATOM 831 N N . TYR A 1 109 ? -2.727 6.302 0.156 1.00 92.75 109 TYR A N 1
ATOM 832 C CA . TYR A 1 109 ? -2.023 5.829 1.354 1.00 92.75 109 TYR A CA 1
ATOM 833 C C . TYR A 1 109 ? -2.212 6.780 2.522 1.00 92.75 109 TYR A C 1
ATOM 835 O O . TYR A 1 109 ? -2.580 6.357 3.612 1.00 92.75 109 TYR A O 1
ATOM 843 N N . ARG A 1 110 ? -2.019 8.077 2.267 1.00 94.94 110 ARG A N 1
ATOM 844 C CA . ARG A 1 110 ? -2.150 9.113 3.292 1.00 94.94 110 ARG A CA 1
ATOM 845 C C . ARG A 1 110 ? -3.587 9.235 3.778 1.00 94.94 110 ARG A C 1
ATOM 847 O O . ARG A 1 110 ? -3.807 9.304 4.980 1.00 94.94 110 ARG A O 1
ATOM 854 N N . ASN A 1 111 ? -4.564 9.186 2.871 1.00 95.06 111 ASN A N 1
ATOM 855 C CA . ASN A 1 111 ? -5.972 9.252 3.254 1.00 95.06 111 ASN A CA 1
ATOM 856 C C . ASN A 1 111 ? -6.419 8.004 4.026 1.00 95.06 111 ASN A C 1
ATOM 858 O O . ASN A 1 111 ? -7.166 8.136 4.991 1.00 95.06 111 ASN A O 1
ATOM 862 N N . LEU A 1 112 ? -5.964 6.809 3.628 1.00 96.19 112 LEU A N 1
ATOM 863 C CA . LEU A 1 112 ? -6.280 5.586 4.362 1.00 96.19 112 LEU A CA 1
ATOM 864 C C . LEU A 1 112 ? -5.609 5.583 5.738 1.00 96.19 112 LEU A C 1
ATOM 866 O O . LEU A 1 112 ? -6.290 5.314 6.718 1.00 96.19 112 LEU A O 1
ATOM 870 N N . ARG A 1 113 ? -4.324 5.953 5.839 1.00 97.62 113 ARG A N 1
ATOM 871 C CA . ARG A 1 113 ? -3.651 6.137 7.134 1.00 97.62 113 ARG A CA 1
ATOM 872 C C . ARG A 1 113 ? -4.426 7.112 8.014 1.00 97.62 113 ARG A C 1
ATOM 874 O O . ARG A 1 113 ? -4.742 6.765 9.141 1.00 97.62 113 ARG A O 1
ATOM 881 N N . ALA A 1 114 ? -4.788 8.283 7.486 1.00 96.94 114 ALA A N 1
ATOM 882 C CA . ALA A 1 114 ? -5.553 9.280 8.229 1.00 96.94 114 ALA A CA 1
ATOM 883 C C . ALA A 1 114 ? -6.877 8.705 8.760 1.00 96.94 114 ALA A C 1
ATOM 885 O O . ALA A 1 114 ? -7.197 8.899 9.930 1.00 96.94 114 ALA A O 1
ATOM 886 N N . ALA A 1 115 ? -7.606 7.945 7.936 1.00 97.00 115 ALA A N 1
ATOM 887 C CA . ALA A 1 115 ? -8.836 7.270 8.346 1.00 97.00 115 ALA A CA 1
ATOM 888 C C . ALA A 1 115 ? -8.601 6.175 9.402 1.00 97.00 115 ALA A C 1
ATOM 890 O O . ALA A 1 115 ? -9.407 6.033 10.316 1.00 97.00 115 ALA A O 1
ATOM 891 N N . LEU A 1 116 ? -7.504 5.418 9.301 1.00 98.12 116 LEU A N 1
ATOM 892 C CA . LEU A 1 116 ? -7.124 4.398 10.284 1.00 98.12 116 LEU A CA 1
ATOM 893 C C . LEU A 1 116 ? -6.695 5.008 11.622 1.00 98.12 116 LEU A C 1
ATOM 895 O O . LEU A 1 116 ? -6.889 4.375 12.651 1.00 98.12 116 LEU A O 1
ATOM 899 N N . THR A 1 117 ? -6.121 6.214 11.617 1.00 98.19 117 THR A N 1
ATOM 900 C CA . THR A 1 117 ? -5.670 6.920 12.828 1.00 98.19 117 THR A CA 1
ATOM 901 C C . THR A 1 117 ? -6.742 7.796 13.477 1.00 98.19 117 THR A C 1
ATOM 903 O O . THR A 1 117 ? -6.590 8.187 14.631 1.00 98.19 117 THR A O 1
ATOM 906 N N . ALA A 1 118 ? -7.800 8.142 12.742 1.00 97.88 118 ALA A N 1
ATOM 907 C CA . ALA A 1 118 ? -8.876 8.997 13.231 1.00 97.88 118 ALA A CA 1
ATOM 908 C C . ALA A 1 118 ? -9.687 8.324 14.349 1.00 97.88 118 ALA A C 1
ATOM 910 O O . ALA A 1 118 ? -9.689 7.099 14.474 1.00 97.88 118 ALA A O 1
ATOM 911 N N . ASP A 1 119 ? -10.398 9.142 15.131 1.00 97.75 119 ASP A N 1
ATOM 912 C CA . ASP A 1 119 ? -11.324 8.703 16.183 1.00 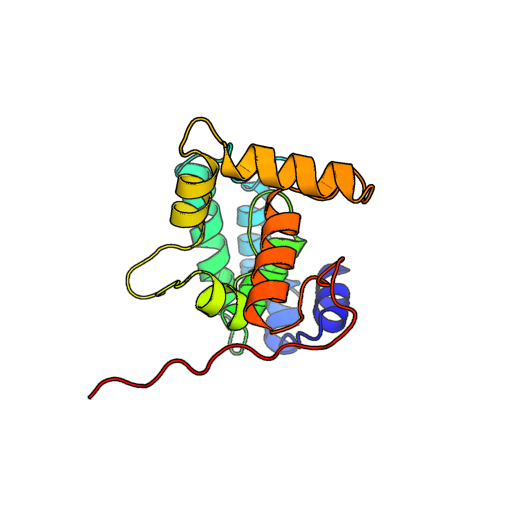97.75 119 ASP A CA 1
ATOM 913 C C . ASP A 1 119 ? -10.717 7.647 17.119 1.00 97.75 119 ASP A C 1
ATOM 915 O O . ASP A 1 119 ? -11.313 6.597 17.337 1.00 97.75 119 ASP A O 1
ATOM 919 N N . ASP A 1 120 ? -9.501 7.899 17.616 1.00 97.44 120 ASP A N 1
ATOM 920 C CA . ASP A 1 120 ? -8.760 6.956 18.468 1.00 97.44 120 ASP A CA 1
ATOM 921 C C . ASP A 1 120 ? -8.622 5.558 17.834 1.00 97.44 120 ASP A C 1
ATOM 923 O O . ASP A 1 120 ? -8.861 4.522 18.446 1.00 97.44 120 ASP A O 1
ATOM 927 N N . ARG A 1 121 ? -8.283 5.537 16.538 1.00 98.25 121 ARG A N 1
ATOM 928 C CA . ARG A 1 121 ? -8.103 4.319 15.733 1.00 98.25 121 ARG A CA 1
ATOM 929 C C . ARG A 1 121 ? -9.348 3.432 15.620 1.00 98.25 121 ARG A C 1
ATOM 931 O O . ARG A 1 121 ? -9.229 2.246 15.316 1.00 98.25 121 ARG A O 1
ATOM 938 N N . ARG A 1 122 ? -10.560 3.984 15.764 1.00 98.25 122 ARG A N 1
ATOM 939 C CA . ARG A 1 122 ? -11.816 3.206 15.738 1.00 98.25 122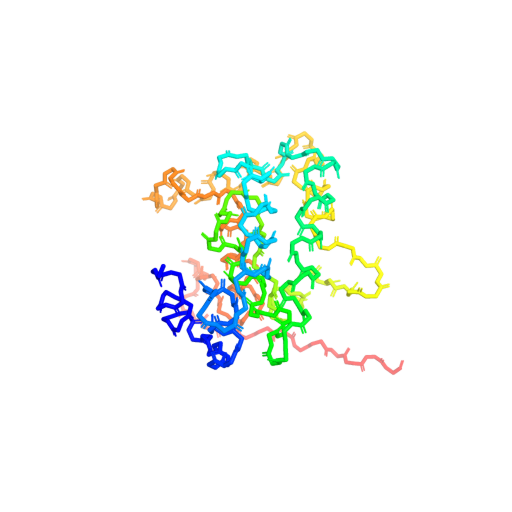 ARG A CA 1
ATOM 940 C C . ARG A 1 122 ? -11.983 2.319 14.500 1.00 98.25 122 ARG A C 1
ATOM 942 O O . ARG A 1 122 ? -12.449 1.188 14.618 1.00 98.25 122 ARG A O 1
ATOM 949 N N . LEU A 1 123 ? -11.618 2.806 13.309 1.00 97.75 123 LEU A N 1
ATOM 950 C CA . LEU A 1 123 ? -11.679 1.993 12.086 1.00 97.75 123 LEU A CA 1
ATOM 951 C C . LEU A 1 123 ? -10.691 0.823 12.140 1.00 97.75 123 LEU A C 1
ATOM 953 O O . LEU A 1 123 ? -11.052 -0.292 11.780 1.00 97.75 123 LEU A O 1
ATOM 957 N N . HIS A 1 124 ? -9.455 1.075 12.570 1.00 98.50 124 HIS A N 1
ATOM 958 C CA . HIS A 1 124 ? -8.423 0.045 12.685 1.00 98.50 124 HIS A CA 1
ATOM 959 C C . HIS A 1 124 ? -8.821 -1.030 13.702 1.00 98.50 124 HIS A C 1
ATOM 961 O O . HIS A 1 124 ? -8.811 -2.207 13.350 1.00 98.50 124 HIS A O 1
ATOM 967 N N . ALA A 1 125 ? -9.306 -0.630 14.882 1.00 98.31 125 ALA A N 1
ATOM 968 C CA . ALA A 1 125 ? -9.839 -1.550 15.886 1.00 98.31 125 ALA A CA 1
ATOM 969 C C . ALA A 1 125 ? -10.979 -2.411 15.320 1.00 98.31 125 ALA A C 1
ATOM 971 O O . ALA A 1 125 ? -10.958 -3.632 15.451 1.00 98.31 125 ALA A O 1
ATOM 972 N N . ARG A 1 126 ? -11.923 -1.805 14.586 1.00 98.19 126 ARG A N 1
ATOM 973 C CA . ARG A 1 126 ? -13.026 -2.558 13.975 1.00 98.19 126 ARG A CA 1
ATOM 974 C C . ARG A 1 126 ? -12.557 -3.564 12.919 1.00 98.19 126 ARG A C 1
ATOM 976 O O . ARG A 1 126 ? -13.164 -4.619 12.770 1.00 98.19 126 ARG A O 1
ATOM 983 N N . LEU A 1 127 ? -11.510 -3.244 12.160 1.00 98.06 127 LEU A N 1
ATOM 984 C CA . LEU A 1 127 ? -10.927 -4.174 11.187 1.00 98.06 127 LEU A CA 1
ATOM 985 C C . LEU A 1 127 ? -10.252 -5.365 11.878 1.00 98.06 127 LEU A C 1
ATOM 987 O O . LEU A 1 127 ? -10.348 -6.477 11.363 1.00 98.06 127 LEU A O 1
ATOM 991 N N . ILE A 1 128 ? -9.612 -5.140 13.029 1.00 97.88 128 ILE A N 1
ATOM 992 C CA . ILE A 1 128 ? -9.051 -6.207 13.868 1.00 97.88 128 ILE A CA 1
ATOM 993 C C . ILE A 1 128 ? -10.169 -7.096 14.416 1.00 97.88 128 ILE A C 1
ATOM 995 O O . ILE A 1 128 ? -10.122 -8.301 14.211 1.00 97.88 128 ILE A O 1
ATOM 999 N N . GLU A 1 129 ? -11.224 -6.518 14.994 1.00 97.75 129 GLU A N 1
ATOM 1000 C CA . GLU A 1 129 ? -12.376 -7.291 15.486 1.00 97.75 129 GLU A CA 1
ATOM 1001 C C . GLU A 1 129 ? -12.977 -8.188 14.395 1.00 97.75 129 GLU A C 1
ATOM 1003 O O . GLU A 1 129 ? -13.221 -9.362 14.628 1.00 97.75 129 GLU A O 1
ATOM 1008 N N . ILE A 1 130 ? -13.168 -7.665 13.176 1.00 96.94 130 ILE A N 1
ATOM 1009 C CA . ILE A 1 130 ? -13.712 -8.454 12.057 1.00 96.94 130 ILE A CA 1
ATOM 1010 C C . ILE A 1 130 ? -12.790 -9.621 11.680 1.00 96.94 130 ILE A C 1
ATOM 1012 O O . ILE A 1 130 ? -13.274 -10.686 11.302 1.00 96.94 130 ILE A O 1
ATOM 1016 N N . ARG A 1 131 ? -11.469 -9.422 11.726 1.00 96.81 131 ARG A N 1
ATOM 1017 C CA . ARG A 1 131 ? -10.498 -10.492 11.470 1.00 96.81 131 ARG A CA 1
ATOM 1018 C C . ARG A 1 131 ? -10.591 -11.573 12.537 1.00 96.81 131 ARG A C 1
ATOM 1020 O O . ARG A 1 131 ? -10.601 -12.751 12.187 1.00 96.81 131 ARG A O 1
ATOM 1027 N N . ASP A 1 132 ? -10.649 -11.159 13.795 1.00 96.62 132 ASP A N 1
ATOM 1028 C CA . ASP A 1 132 ? -10.679 -12.056 14.944 1.00 96.62 132 ASP A CA 1
ATOM 1029 C C . ASP A 1 132 ? -11.995 -12.857 14.952 1.00 96.62 132 ASP A C 1
ATOM 1031 O O . ASP A 1 132 ? -11.958 -14.081 15.049 1.00 96.62 132 ASP A O 1
ATOM 1035 N N . ASP A 1 133 ? -13.134 -12.200 14.697 1.00 96.56 133 ASP A N 1
ATOM 1036 C CA . ASP A 1 133 ? -14.456 -12.827 14.530 1.00 96.56 133 ASP A CA 1
ATOM 1037 C C . ASP A 1 133 ? -14.491 -13.841 13.370 1.00 96.56 133 ASP A C 1
ATOM 1039 O O . ASP A 1 133 ? -15.267 -14.796 13.388 1.00 96.56 133 ASP A O 1
ATOM 1043 N N . ALA A 1 134 ? -13.682 -13.623 12.329 1.00 95.06 134 ALA A N 1
ATOM 1044 C CA . ALA A 1 134 ? -13.596 -14.508 11.170 1.00 95.06 134 ALA A CA 1
ATOM 1045 C C . ALA A 1 134 ? -12.610 -15.675 11.360 1.00 95.06 134 ALA A C 1
ATOM 1047 O O . ALA A 1 134 ? -12.540 -16.540 10.486 1.00 95.06 134 ALA A O 1
ATOM 1048 N N . GLU A 1 135 ? -11.839 -15.693 12.454 1.00 95.69 135 GLU A N 1
ATOM 1049 C CA . GLU A 1 135 ? -10.854 -16.733 12.785 1.00 95.69 135 GLU A CA 1
ATOM 1050 C C . GLU A 1 135 ? -9.819 -16.995 11.664 1.00 95.69 135 GLU A C 1
ATOM 1052 O O . GLU A 1 135 ? -9.333 -18.111 11.477 1.00 95.69 135 GLU A O 1
ATOM 1057 N N . ILE A 1 136 ? -9.460 -15.957 10.894 1.00 89.62 136 ILE A N 1
ATOM 1058 C CA . ILE A 1 136 ? -8.586 -16.076 9.705 1.00 89.62 136 ILE A CA 1
ATOM 1059 C C . ILE A 1 136 ? -7.083 -15.918 9.987 1.00 89.62 136 ILE A C 1
ATOM 1061 O O . ILE A 1 136 ? -6.291 -15.956 9.047 1.00 89.62 136 ILE A O 1
ATOM 1065 N N . GLY A 1 137 ? -6.695 -15.766 11.256 1.00 90.69 137 GLY A N 1
ATOM 1066 C CA . GLY A 1 137 ? -5.300 -15.670 11.698 1.00 90.69 137 GLY A CA 1
ATOM 1067 C C . GLY A 1 137 ? -4.745 -14.243 11.788 1.00 90.69 137 GLY A C 1
ATOM 1068 O O . GLY A 1 137 ? -5.152 -13.334 11.062 1.00 90.69 137 GLY A O 1
ATOM 1069 N N . ASP A 1 138 ? -3.782 -14.058 12.697 1.00 89.62 138 ASP A N 1
ATOM 1070 C CA . ASP A 1 138 ? -3.150 -12.763 12.999 1.00 89.62 138 ASP A CA 1
ATOM 1071 C C . ASP A 1 138 ? -2.137 -12.299 11.941 1.00 89.62 138 ASP A C 1
ATOM 1073 O O . ASP A 1 138 ? -1.727 -11.138 11.936 1.00 89.62 138 ASP A O 1
ATOM 1077 N N . ASP A 1 139 ? -1.733 -13.182 11.023 1.00 90.06 139 ASP A N 1
ATOM 1078 C CA . ASP A 1 139 ? -0.861 -12.843 9.895 1.00 90.06 139 ASP A CA 1
ATOM 1079 C C . ASP A 1 139 ? -1.577 -11.984 8.837 1.00 90.06 139 ASP A C 1
ATOM 1081 O O . ASP A 1 139 ? -0.933 -11.318 8.018 1.00 90.06 139 ASP A O 1
ATOM 1085 N N . ILE A 1 140 ? -2.911 -11.936 8.880 1.00 94.50 140 ILE A N 1
ATOM 1086 C CA . ILE A 1 140 ? -3.718 -11.037 8.062 1.00 94.50 140 ILE A CA 1
ATOM 1087 C C . ILE A 1 140 ? -3.767 -9.653 8.716 1.00 94.50 140 ILE A C 1
ATOM 1089 O O . ILE A 1 140 ? -4.365 -9.438 9.770 1.00 94.50 140 ILE A O 1
ATOM 1093 N N . SER A 1 141 ? -3.154 -8.676 8.050 1.00 95.62 141 SER A N 1
ATOM 1094 C CA . SER A 1 141 ? -3.133 -7.289 8.519 1.00 95.62 141 SER A CA 1
ATOM 1095 C C . SER A 1 141 ? -4.512 -6.620 8.454 1.00 95.62 141 SER A C 1
ATOM 1097 O O . SER A 1 141 ? -5.335 -6.932 7.586 1.00 95.62 141 SER A O 1
ATOM 1099 N N . ALA A 1 142 ? -4.730 -5.598 9.288 1.00 96.38 142 ALA A N 1
ATOM 1100 C CA . ALA A 1 142 ? -5.953 -4.790 9.249 1.00 96.38 142 ALA A CA 1
ATOM 1101 C C . ALA A 1 142 ? -6.225 -4.196 7.850 1.00 96.38 142 ALA A C 1
ATOM 1103 O O . ALA A 1 142 ? -7.369 -4.137 7.394 1.00 96.38 142 ALA A O 1
ATOM 1104 N N . ILE A 1 143 ? -5.177 -3.812 7.107 1.00 96.88 143 ILE A N 1
ATOM 1105 C CA . ILE A 1 143 ? -5.349 -3.283 5.746 1.00 96.88 143 ILE A CA 1
ATOM 1106 C C . ILE A 1 143 ? -5.762 -4.358 4.733 1.00 96.88 143 ILE A C 1
ATOM 1108 O O . ILE A 1 143 ? -6.441 -4.038 3.760 1.00 96.88 143 ILE A O 1
ATOM 1112 N N . ARG A 1 144 ? -5.401 -5.630 4.946 1.00 96.25 144 ARG A N 1
ATOM 1113 C CA . ARG A 1 144 ? -5.890 -6.737 4.112 1.00 96.25 144 ARG A CA 1
ATOM 1114 C C . ARG A 1 144 ? -7.368 -6.995 4.340 1.00 96.25 144 ARG A C 1
ATOM 1116 O O . ARG A 1 144 ? -8.092 -7.172 3.362 1.00 96.25 144 ARG A O 1
ATOM 1123 N N . VAL A 1 145 ? -7.822 -6.921 5.588 1.00 96.50 145 VAL A N 1
ATOM 1124 C CA . VAL A 1 145 ? -9.252 -6.962 5.919 1.00 96.50 145 VAL A CA 1
ATOM 1125 C C . VAL A 1 145 ? -9.982 -5.821 5.211 1.00 96.50 145 VAL A C 1
ATOM 1127 O O . VAL A 1 145 ? -10.970 -6.056 4.516 1.00 96.50 145 VAL A O 1
ATOM 1130 N N . PHE A 1 146 ? -9.452 -4.596 5.295 1.00 96.44 146 PHE A N 1
ATOM 1131 C CA . PHE A 1 146 ? -10.008 -3.444 4.585 1.00 96.44 146 PHE A CA 1
ATOM 1132 C C . PHE A 1 146 ? -10.101 -3.679 3.072 1.00 96.44 146 PHE A C 1
ATOM 1134 O O . PHE A 1 146 ? -11.163 -3.453 2.494 1.00 96.44 146 PHE A O 1
ATOM 1141 N N . ASP A 1 147 ? -9.027 -4.147 2.427 1.00 94.31 147 ASP A N 1
ATOM 1142 C CA . ASP A 1 147 ? -9.010 -4.380 0.979 1.00 94.31 147 ASP A CA 1
ATOM 1143 C C . ASP A 1 147 ? -10.092 -5.388 0.557 1.00 94.31 147 ASP A C 1
ATOM 1145 O O . ASP A 1 147 ? -10.797 -5.165 -0.430 1.00 94.31 147 ASP A O 1
ATOM 1149 N N . ILE A 1 148 ? -10.255 -6.473 1.324 1.00 92.81 148 ILE A N 1
ATOM 1150 C CA . ILE A 1 148 ? -11.270 -7.506 1.083 1.00 92.81 148 ILE A CA 1
ATOM 1151 C C . ILE A 1 148 ? -12.673 -6.916 1.232 1.00 92.81 148 ILE A C 1
ATOM 1153 O O . ILE A 1 148 ? -13.485 -7.040 0.313 1.00 92.81 148 ILE A O 1
ATOM 1157 N N . LEU A 1 149 ? -12.957 -6.235 2.345 1.00 93.75 149 LEU A N 1
ATOM 1158 C CA . LEU A 1 149 ? -14.274 -5.655 2.618 1.00 93.75 149 LEU A CA 1
ATOM 1159 C C . LEU A 1 149 ? -14.645 -4.577 1.594 1.00 93.75 149 LEU A C 1
ATOM 1161 O O . LEU A 1 149 ? -15.748 -4.597 1.042 1.00 93.75 149 LEU A O 1
ATOM 1165 N N . ALA A 1 150 ? -13.718 -3.666 1.286 1.00 92.94 150 ALA A N 1
ATOM 1166 C CA . ALA A 1 150 ? -13.926 -2.609 0.301 1.00 92.94 150 ALA A CA 1
ATOM 1167 C C . ALA A 1 150 ? -14.196 -3.190 -1.093 1.00 92.94 150 ALA A C 1
ATOM 1169 O O . ALA A 1 150 ? -15.066 -2.704 -1.824 1.00 92.94 150 ALA A O 1
ATOM 1170 N N . TRP A 1 151 ? -13.484 -4.254 -1.462 1.00 92.75 151 TRP A N 1
ATOM 1171 C CA . TRP A 1 151 ? -13.695 -4.932 -2.731 1.00 92.75 151 TRP A CA 1
ATOM 1172 C C . TRP A 1 151 ? -15.009 -5.722 -2.772 1.00 92.75 151 TRP A C 1
ATOM 1174 O O . TRP A 1 151 ? -15.738 -5.628 -3.762 1.00 92.75 151 TRP A O 1
ATOM 1184 N N . MET A 1 152 ? -15.360 -6.462 -1.715 1.00 91.19 152 MET A N 1
ATOM 1185 C CA . MET A 1 152 ? -16.639 -7.179 -1.615 1.00 91.19 152 MET A CA 1
ATOM 1186 C C . MET A 1 152 ? -17.804 -6.203 -1.757 1.00 91.19 152 MET A C 1
ATOM 1188 O O . MET A 1 152 ? -18.633 -6.357 -2.657 1.00 91.19 152 MET A O 1
ATOM 1192 N N . TRP A 1 153 ? -17.775 -5.122 -0.975 1.00 89.25 153 TRP A N 1
ATOM 1193 C CA . TRP A 1 153 ? -18.747 -4.043 -1.069 1.00 89.25 153 TRP A CA 1
ATOM 1194 C C . TRP A 1 153 ? -18.825 -3.476 -2.488 1.00 89.25 153 TRP A C 1
ATOM 1196 O O . TRP A 1 153 ? -19.901 -3.414 -3.082 1.00 89.25 153 TRP A O 1
ATOM 1206 N N . GLY A 1 154 ? -17.687 -3.082 -3.064 1.00 88.88 154 GLY A N 1
ATOM 1207 C CA . GLY A 1 154 ? -17.622 -2.438 -4.375 1.00 88.88 154 GLY A CA 1
ATOM 1208 C C . GLY A 1 154 ? -17.971 -3.341 -5.558 1.00 88.88 154 GLY A C 1
ATOM 1209 O O . GLY A 1 154 ? -18.386 -2.825 -6.601 1.00 88.88 154 GLY A O 1
ATOM 1210 N N . SER A 1 155 ? -17.780 -4.655 -5.429 1.00 88.31 155 SER A N 1
ATOM 1211 C CA . SER A 1 155 ? -18.050 -5.648 -6.478 1.00 88.31 155 SER A CA 1
ATOM 1212 C C . SER A 1 155 ? -19.519 -6.061 -6.549 1.00 88.31 155 SER A C 1
ATOM 1214 O O . SER A 1 155 ? -19.908 -6.724 -7.507 1.00 88.31 155 SER A O 1
ATOM 1216 N N . GLY A 1 156 ? -20.337 -5.655 -5.572 1.00 81.50 156 GLY A N 1
ATOM 1217 C CA . GLY A 1 156 ? -21.738 -6.064 -5.486 1.00 81.50 156 GLY A CA 1
ATOM 1218 C C . GLY A 1 156 ? -21.920 -7.494 -4.977 1.00 81.50 156 GLY A C 1
ATOM 1219 O O . GLY A 1 156 ? -23.020 -8.027 -5.072 1.00 81.50 156 GLY A O 1
ATOM 1220 N N . ARG A 1 157 ? -20.867 -8.119 -4.428 1.00 71.50 157 ARG A N 1
ATOM 1221 C CA . ARG A 1 157 ? -21.005 -9.359 -3.660 1.00 71.50 157 ARG A CA 1
ATOM 1222 C C . ARG A 1 157 ? -21.571 -8.991 -2.297 1.00 71.50 157 ARG A C 1
ATOM 1224 O O . ARG A 1 157 ? -20.867 -8.427 -1.464 1.00 71.50 157 ARG A O 1
ATOM 1231 N N . THR A 1 158 ? -22.854 -9.261 -2.110 1.00 58.62 158 THR A N 1
ATOM 1232 C CA . THR A 1 158 ? -23.551 -9.067 -0.841 1.00 58.62 158 THR A CA 1
ATOM 1233 C C . THR A 1 158 ? -22.809 -9.812 0.272 1.00 58.62 158 THR A C 1
ATOM 1235 O O . THR A 1 158 ? -22.563 -11.012 0.156 1.00 58.62 158 THR A O 1
ATOM 1238 N N . LEU A 1 159 ? -22.437 -9.097 1.340 1.00 56.25 159 LEU A N 1
ATOM 1239 C CA . LEU A 1 159 ? -22.223 -9.715 2.648 1.00 56.25 159 LEU A CA 1
ATOM 1240 C C . LEU A 1 159 ? -23.590 -10.278 3.025 1.00 56.25 159 LEU A C 1
ATOM 1242 O O . LEU A 1 159 ? -24.528 -9.494 3.137 1.00 56.25 159 LEU A O 1
ATOM 1246 N N . LEU A 1 160 ? -23.717 -11.606 3.044 1.00 45.91 160 LEU A N 1
ATOM 1247 C CA . LEU A 1 160 ? -24.973 -12.327 3.261 1.00 45.91 160 LEU A CA 1
ATOM 1248 C C . LEU A 1 160 ? -25.836 -11.613 4.309 1.00 45.91 160 LEU A C 1
ATOM 1250 O O . LEU A 1 160 ? -25.366 -11.363 5.416 1.00 45.91 160 LEU A O 1
ATOM 1254 N N . ASP A 1 161 ? -27.074 -11.279 3.939 1.00 47.84 161 ASP A N 1
ATOM 1255 C CA . ASP A 1 161 ? -28.095 -10.873 4.901 1.00 47.84 161 ASP A CA 1
ATOM 1256 C C . ASP A 1 161 ? -28.413 -12.113 5.757 1.00 47.84 161 ASP A C 1
ATOM 1258 O O . ASP A 1 161 ? -28.925 -13.096 5.209 1.00 47.84 161 ASP A O 1
ATOM 1262 N N . PRO A 1 162 ? -28.077 -12.134 7.061 1.00 45.22 162 PRO A N 1
ATOM 1263 C CA . PRO A 1 162 ? -28.298 -13.310 7.895 1.00 45.22 162 PRO A CA 1
ATOM 1264 C C . PRO A 1 162 ? -29.788 -13.616 8.094 1.00 45.22 162 PRO A C 1
ATOM 1266 O O . PRO A 1 162 ? -30.129 -14.744 8.442 1.00 45.22 162 PRO A O 1
ATOM 1269 N N . GLU A 1 163 ? -30.678 -12.639 7.876 1.00 47.78 163 GLU A N 1
ATOM 1270 C CA . GLU A 1 163 ? -32.114 -12.778 8.138 1.00 47.78 163 GLU A CA 1
ATOM 1271 C C . GLU A 1 163 ? -32.963 -12.999 6.882 1.00 47.78 163 GLU A C 1
ATOM 1273 O O . GLU A 1 163 ? -34.117 -13.423 6.981 1.00 47.78 163 GLU A O 1
ATOM 1278 N N . ARG A 1 164 ? -32.427 -12.748 5.684 1.00 43.69 164 ARG A N 1
ATOM 1279 C CA . ARG A 1 164 ? -33.171 -12.920 4.430 1.00 43.69 164 ARG A CA 1
ATOM 1280 C C . ARG A 1 164 ? -32.317 -13.657 3.416 1.00 43.69 164 ARG A C 1
ATOM 1282 O O . ARG A 1 164 ? -31.465 -13.076 2.754 1.00 43.69 164 ARG A O 1
ATOM 1289 N N . GLY A 1 165 ? -32.586 -14.948 3.259 1.00 39.38 165 GLY A N 1
ATOM 1290 C CA . GLY A 1 165 ? -31.944 -15.818 2.273 1.00 39.38 165 GLY A CA 1
ATOM 1291 C C . GLY A 1 165 ? -32.284 -15.505 0.808 1.00 39.38 165 GLY A C 1
ATOM 1292 O O . GLY A 1 165 ? -32.501 -16.440 0.049 1.00 39.38 165 GLY A O 1
ATOM 1293 N N . GLU A 1 166 ? -32.334 -14.235 0.389 1.00 38.12 166 GLU A N 1
ATOM 1294 C CA . GLU A 1 166 ? -32.503 -13.845 -1.015 1.00 38.12 166 GLU A CA 1
ATOM 1295 C C . GLU A 1 166 ? -31.654 -12.625 -1.414 1.00 38.12 166 GLU A C 1
ATOM 1297 O O . GLU A 1 166 ? -31.467 -11.666 -0.665 1.00 38.12 166 GLU A O 1
ATOM 1302 N N . LEU A 1 167 ? -31.140 -12.682 -2.649 1.00 38.91 167 LEU A N 1
ATOM 1303 C CA . LEU A 1 167 ? -30.287 -11.679 -3.289 1.00 38.91 167 LEU A CA 1
ATOM 1304 C C . LEU A 1 167 ? -31.059 -10.363 -3.510 1.00 38.91 167 LEU A C 1
ATOM 1306 O O . LEU A 1 167 ? -31.862 -10.257 -4.435 1.00 38.91 167 LEU A O 1
ATOM 1310 N N . SER A 1 168 ? -30.769 -9.327 -2.722 1.00 38.62 168 SER A N 1
ATOM 1311 C CA . SER A 1 168 ? -31.218 -7.963 -3.025 1.00 38.62 168 SER A CA 1
ATOM 1312 C C . SER A 1 168 ? -30.134 -7.206 -3.798 1.00 38.62 168 SER A C 1
ATOM 1314 O O . SER A 1 168 ? -29.035 -6.966 -3.292 1.00 38.62 168 SER A O 1
ATOM 1316 N N . ALA A 1 169 ? -30.425 -6.859 -5.055 1.00 42.75 169 ALA A N 1
ATOM 1317 C CA . ALA A 1 169 ? -29.589 -5.980 -5.864 1.00 42.75 169 ALA A CA 1
ATOM 1318 C C . ALA A 1 169 ? -29.712 -4.525 -5.376 1.00 42.75 169 ALA A C 1
ATOM 1320 O O . ALA A 1 169 ? -30.786 -4.078 -4.979 1.00 42.75 169 ALA A O 1
ATOM 1321 N N . ARG A 1 170 ? -28.596 -3.783 -5.420 1.00 46.41 170 ARG A N 1
ATOM 1322 C CA . ARG A 1 170 ? -28.511 -2.366 -5.018 1.00 46.41 170 ARG A CA 1
ATOM 1323 C C . ARG A 1 170 ? -29.635 -1.519 -5.645 1.00 46.41 170 ARG A C 1
ATOM 1325 O O . ARG A 1 170 ? -29.922 -1.712 -6.826 1.00 46.41 170 ARG A O 1
ATOM 1332 N N . PRO A 1 171 ? -30.182 -0.515 -4.933 1.00 39.72 171 PRO A N 1
ATOM 1333 C CA . PRO A 1 171 ? -31.027 0.486 -5.566 1.00 39.72 171 PRO A CA 1
ATOM 1334 C C . PRO A 1 171 ? -30.190 1.308 -6.555 1.00 39.72 171 PRO A C 1
ATOM 1336 O O . PRO A 1 171 ? -29.074 1.740 -6.243 1.00 39.72 171 PRO A O 1
ATOM 1339 N N . SER A 1 172 ? -30.722 1.480 -7.764 1.00 37.44 172 SER A N 1
ATOM 1340 C CA . SER A 1 172 ? -30.138 2.311 -8.813 1.00 37.44 172 SER A CA 1
ATOM 1341 C C . SER A 1 172 ? -29.945 3.736 -8.302 1.00 37.44 172 SER A C 1
ATOM 1343 O O . SER A 1 172 ? -30.889 4.364 -7.829 1.00 37.44 172 SER A O 1
ATOM 1345 N N . VAL A 1 173 ? -28.720 4.250 -8.403 1.00 40.62 173 VAL A N 1
ATOM 1346 C CA . VAL A 1 173 ? -28.467 5.683 -8.243 1.00 40.62 173 VAL A CA 1
ATOM 1347 C C . VAL A 1 173 ? -29.019 6.350 -9.500 1.00 40.62 173 VAL A C 1
ATOM 1349 O O . VAL A 1 173 ? -28.504 6.114 -10.590 1.00 40.62 173 VAL A O 1
ATOM 1352 N N . GLU A 1 174 ? -30.103 7.110 -9.355 1.00 40.97 174 GLU A N 1
ATOM 1353 C CA . GLU A 1 174 ? -30.587 8.002 -10.406 1.00 40.97 174 GLU A CA 1
ATOM 1354 C C . GLU A 1 174 ? -29.519 9.064 -10.690 1.00 40.97 174 GLU A C 1
ATOM 1356 O O . GLU A 1 174 ? -29.126 9.825 -9.802 1.00 40.97 174 GLU A O 1
ATOM 1361 N N . ASP A 1 175 ? -29.058 9.113 -11.939 1.00 40.50 175 ASP A N 1
ATOM 1362 C CA . ASP A 1 175 ? -28.299 10.240 -12.467 1.00 40.50 175 ASP A CA 1
ATOM 1363 C C . ASP A 1 175 ? -29.220 11.471 -12.493 1.00 40.50 175 ASP A C 1
ATOM 1365 O O . ASP A 1 175 ? -30.096 11.619 -13.350 1.00 40.50 175 ASP A O 1
ATOM 1369 N N . GLY A 1 176 ? -29.040 12.347 -11.505 1.00 42.94 176 GLY A N 1
ATOM 1370 C CA . GLY A 1 176 ? -29.630 13.679 -11.482 1.00 42.94 176 GLY A CA 1
ATOM 1371 C C . GLY A 1 176 ? -28.979 14.574 -12.539 1.00 42.94 176 GLY A C 1
ATOM 1372 O O . GLY A 1 176 ? -27.756 14.692 -12.576 1.00 42.94 176 GLY A O 1
ATOM 1373 N N . LYS A 1 177 ? -29.839 15.159 -13.382 1.00 38.78 177 LYS A N 1
ATOM 1374 C CA . LYS A 1 177 ? -29.577 16.160 -14.435 1.00 38.78 177 LYS A CA 1
ATOM 1375 C C . LYS A 1 177 ? -28.532 17.223 -14.100 1.00 38.78 177 LYS A C 1
ATOM 1377 O O . LYS A 1 177 ? -28.581 17.769 -12.977 1.00 38.78 177 LYS A O 1
#

Secondary structure (DSSP, 8-state):
-HHHHHHHHTT----HHHHHHHHTSS-HHHHHHHHHHHHHS-SS--TTT--HHHHHHHHHHHHHHHTSTT--HHHHHHHHHHH-TTT-----HHHHHHTT--TTT--HHHHHHHHHHHHHHHHHHHHHHHHHHTT--TTS-HHHHHHHHHHHHHHT-----SS--S--PPPP-----

Sequence (177 aa):
SDDLVAVTLLSVDIPGQAALRITGDNDSSYAASVGEQLRLLPTDVELVDADDELLSTAEKLWTLLRDNRGVGTTKTSKLLARKRPHLLPVIDSVVKRAVGHNPRRHNFYRNLRAALTADDRRLHARLIEIRDDAEIGDDISAIRVFDILAWMWGSGRTLLDPERGELSARPSVEDGK

Foldseek 3Di:
DVLQVVCVVVVHHDPPVLVCCCCCVPPVPLVVVLVVLLVLADQPDALLRDDPVNVVSVVVSLVSSCPDPPCHQQNSQSSVCVSRVRHGARDDPLLCVLVVNDPVVDDPSVVVSCVCPPPVSVLLVVLVVVCVVVVVDPVRHSRNSVNVVSNCRSVQVDPDPPVDPDRDGDDDDDDDD

Radius of gyration: 17.9 Å; chains: 1; bounding box: 54×33×39 Å

pLDDT: mean 84.96, std 18.07, range [37.44, 98.5]

InterPro domains:
  IPR046275 Protein of unknown function DUF6308 [PF19827] (1-154)

Organism: NCBI:txid1089453